Protein AF-A0AAJ0JM04-F1 (afdb_monomer_lite)

pLDDT: mean 85.24, std 17.39, range [38.44, 97.56]

Organism: Staphylococcus carnosus (NCBI:txid1281)

Foldseek 3Di:
DDDDPDPPPPVPDPPPVPPPPADDDDPLRVVLLVVLQVLCVVVLQKGWPPVPWHAHQVQLEIETEMEGPDLDDDDVCVVVCSNCVSVQQPPSHAKYWYWYAHPNDIDIWIWGQDPVSGTDTDD

Radius of gyration: 19.11 Å; chains: 1; bounding box: 37×66×42 Å

Structure (mmCIF, N/CA/C/O backbone):
data_AF-A0AAJ0JM04-F1
#
_entry.id   AF-A0AAJ0JM04-F1
#
loop_
_atom_site.group_PDB
_atom_site.id
_atom_site.type_symbol
_atom_site.label_atom_id
_atom_site.label_alt_id
_atom_site.label_comp_id
_atom_site.label_asym_id
_atom_site.label_entity_id
_atom_site.label_seq_id
_atom_site.pdbx_PDB_ins_code
_atom_site.Cartn_x
_atom_site.Cartn_y
_atom_site.Cartn_z
_atom_site.occupancy
_atom_site.B_iso_or_equiv
_atom_site.auth_seq_id
_atom_site.auth_comp_id
_atom_site.auth_asym_id
_atom_site.auth_atom_id
_atom_site.pdbx_PDB_model_num
ATOM 1 N N . MET A 1 1 ? 20.786 -53.863 24.073 1.00 49.41 1 MET A N 1
ATOM 2 C CA . MET A 1 1 ? 21.572 -52.610 23.984 1.00 49.41 1 MET A CA 1
ATOM 3 C C . MET A 1 1 ? 22.077 -52.425 22.560 1.00 49.41 1 MET A C 1
ATOM 5 O O . MET A 1 1 ? 22.821 -53.284 22.114 1.00 49.41 1 MET A O 1
ATOM 9 N N . LYS A 1 2 ? 21.629 -51.367 21.869 1.00 38.44 2 LYS A N 1
ATOM 10 C CA . LYS A 1 2 ? 22.154 -50.760 20.616 1.00 38.44 2 LYS A CA 1
ATOM 11 C C . LYS A 1 2 ? 21.132 -49.667 20.224 1.00 38.44 2 LYS A C 1
ATOM 13 O O . LYS A 1 2 ? 20.113 -49.973 19.630 1.00 38.44 2 LYS A O 1
ATOM 18 N N . LYS A 1 3 ? 21.127 -48.507 20.893 1.00 47.84 3 LYS A N 1
ATOM 19 C CA . LYS A 1 3 ? 21.759 -47.244 20.448 1.00 47.84 3 LYS A CA 1
ATOM 20 C C . LYS A 1 3 ? 21.571 -46.951 18.951 1.00 47.84 3 LYS A C 1
ATOM 22 O O . LYS A 1 3 ? 22.532 -47.069 18.210 1.00 47.84 3 LYS A O 1
ATOM 27 N N . ILE A 1 4 ? 20.374 -46.518 18.547 1.00 55.56 4 ILE A N 1
ATOM 28 C CA . ILE A 1 4 ? 20.182 -45.570 17.430 1.00 55.56 4 ILE A CA 1
ATOM 29 C C . ILE A 1 4 ? 19.033 -44.623 17.812 1.00 55.56 4 ILE A C 1
ATOM 31 O O . ILE A 1 4 ? 17.955 -44.609 17.235 1.00 55.56 4 ILE A O 1
ATOM 35 N N . SER A 1 5 ? 19.265 -43.866 18.878 1.00 50.41 5 SER A N 1
ATOM 36 C CA . SER A 1 5 ? 18.522 -42.657 19.213 1.00 50.41 5 SER A CA 1
ATOM 37 C C . SER A 1 5 ? 19.525 -41.535 19.032 1.00 50.41 5 SER A C 1
ATOM 39 O O . SER A 1 5 ? 20.297 -41.344 19.963 1.00 50.41 5 SER A O 1
ATOM 41 N N . LEU A 1 6 ? 19.604 -40.898 17.851 1.00 48.62 6 LEU A N 1
ATOM 42 C CA . LEU A 1 6 ? 20.229 -39.566 17.705 1.00 48.62 6 LEU A CA 1
ATOM 43 C C . LEU A 1 6 ? 20.202 -38.917 16.297 1.00 48.62 6 LEU A C 1
ATOM 45 O O . LEU A 1 6 ? 21.019 -38.040 16.052 1.00 48.62 6 LEU A O 1
ATOM 49 N N . LEU A 1 7 ? 19.343 -39.304 15.344 1.00 47.91 7 LEU A N 1
ATOM 50 C CA . LEU A 1 7 ? 19.500 -38.814 13.953 1.00 47.91 7 LEU A CA 1
ATOM 51 C C . LEU A 1 7 ? 18.278 -38.157 13.304 1.00 47.91 7 LEU A C 1
ATOM 53 O O . LEU A 1 7 ? 18.205 -38.057 12.086 1.00 47.91 7 LEU A O 1
ATOM 57 N N . SER A 1 8 ? 17.344 -37.623 14.089 1.00 45.38 8 SER A N 1
ATOM 58 C CA . SER A 1 8 ? 16.318 -36.738 13.514 1.00 45.38 8 SER A CA 1
ATOM 59 C C . SER A 1 8 ? 15.928 -35.585 14.437 1.00 45.38 8 SER A C 1
ATOM 61 O O . SER A 1 8 ? 14.781 -35.168 14.500 1.00 45.38 8 SER A O 1
ATOM 63 N N . LEU A 1 9 ? 16.913 -35.059 15.173 1.00 47.66 9 LEU A N 1
ATOM 64 C CA . LEU A 1 9 ? 16.792 -33.803 15.925 1.00 47.66 9 LEU A CA 1
ATOM 65 C C . LEU A 1 9 ? 17.324 -32.592 15.124 1.00 47.66 9 LEU A C 1
ATOM 67 O O . LEU A 1 9 ? 17.372 -31.484 15.640 1.00 47.66 9 LEU A O 1
ATOM 71 N N . CYS A 1 10 ? 17.729 -32.791 13.861 1.00 49.09 10 CYS A N 1
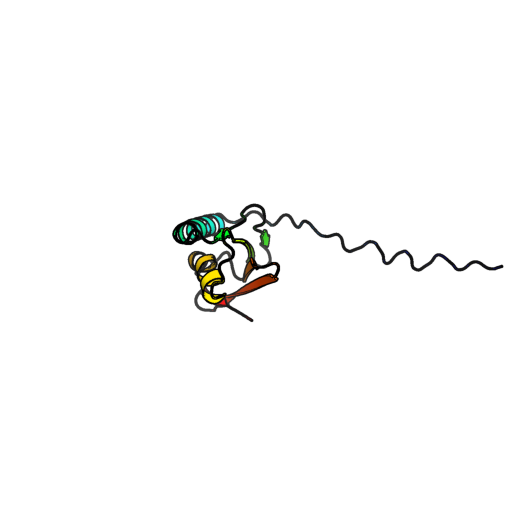ATOM 72 C CA . CYS A 1 10 ? 18.354 -31.761 13.018 1.00 49.09 10 CYS A CA 1
ATOM 73 C C . CYS A 1 10 ? 17.386 -31.030 12.071 1.00 49.09 10 CYS A C 1
ATOM 75 O O . CYS A 1 10 ? 17.812 -30.136 11.351 1.00 49.09 10 CYS A O 1
ATOM 77 N N . LEU A 1 11 ? 16.089 -31.356 12.081 1.00 44.62 11 LEU A N 1
ATOM 78 C CA . LEU A 1 11 ? 15.065 -30.638 11.300 1.00 44.62 11 LEU A CA 1
ATOM 79 C C . LEU A 1 11 ? 14.382 -29.513 12.094 1.00 44.62 11 LEU A C 1
ATOM 81 O O . LEU A 1 11 ? 13.336 -29.004 11.708 1.00 44.62 11 LEU A O 1
ATOM 85 N N . LEU A 1 12 ? 14.989 -29.127 13.215 1.00 48.38 12 LEU A N 1
ATOM 86 C CA . LEU A 1 12 ? 14.460 -28.174 14.182 1.00 48.38 12 LEU A CA 1
ATOM 87 C C . LEU A 1 12 ? 15.386 -26.959 14.296 1.00 48.38 12 LEU A C 1
ATOM 89 O O . LEU A 1 12 ? 15.732 -26.574 15.401 1.00 48.38 12 LEU A O 1
ATOM 93 N N . MET A 1 13 ? 15.850 -26.375 13.178 1.00 41.56 13 MET A N 1
ATOM 94 C CA . MET A 1 13 ? 16.567 -25.088 13.250 1.00 41.56 13 MET A CA 1
ATOM 95 C C . MET A 1 13 ? 16.753 -24.318 11.929 1.00 41.56 13 MET A C 1
ATOM 97 O O . MET A 1 13 ? 17.777 -23.675 11.744 1.00 41.56 13 MET A O 1
ATOM 101 N N . ILE A 1 14 ? 15.788 -24.322 10.999 1.00 48.56 14 ILE A N 1
ATOM 102 C CA . ILE A 1 14 ? 15.834 -23.382 9.856 1.00 48.56 14 ILE A CA 1
ATOM 103 C C . ILE A 1 14 ? 14.436 -22.856 9.512 1.00 48.56 14 ILE A C 1
ATOM 105 O O . ILE A 1 14 ? 13.916 -23.056 8.423 1.00 48.56 14 ILE A O 1
ATOM 109 N N . ILE A 1 15 ? 13.816 -22.140 10.446 1.00 45.78 15 ILE A N 1
ATOM 110 C CA . ILE A 1 15 ? 12.978 -21.003 10.056 1.00 45.78 15 ILE A CA 1
ATOM 111 C C . ILE A 1 15 ? 13.588 -19.818 10.781 1.00 45.78 15 ILE A C 1
ATOM 113 O O . ILE A 1 15 ? 13.127 -19.377 11.831 1.00 45.78 15 ILE A O 1
ATOM 117 N N . VAL A 1 16 ? 14.725 -19.369 10.244 1.00 44.62 16 VAL A N 1
ATOM 118 C CA . VAL A 1 16 ? 15.233 -18.032 10.516 1.00 44.62 16 VAL A CA 1
ATOM 119 C C . VAL A 1 16 ? 14.128 -17.113 10.029 1.00 44.62 16 VAL A C 1
ATOM 121 O O . VAL A 1 16 ? 13.945 -16.902 8.833 1.00 44.62 16 VAL A O 1
ATOM 124 N N . MET A 1 17 ? 13.325 -16.666 10.986 1.00 44.94 17 MET A N 1
ATOM 125 C CA . MET A 1 17 ? 12.429 -15.537 10.886 1.00 44.94 17 MET A CA 1
ATOM 126 C C . MET A 1 17 ? 13.314 -14.362 10.478 1.00 44.94 17 MET A C 1
ATOM 128 O O . MET A 1 17 ? 13.916 -13.686 11.310 1.00 44.94 17 MET A O 1
ATOM 132 N N . GLY A 1 18 ? 13.515 -14.229 9.168 1.00 40.16 18 GLY A N 1
ATOM 133 C CA . GLY A 1 18 ? 14.249 -13.136 8.582 1.00 40.16 18 GLY A CA 1
ATOM 134 C C . GLY A 1 18 ? 13.502 -11.880 8.971 1.00 40.16 18 GLY A C 1
ATOM 135 O O . GLY A 1 18 ? 12.455 -11.578 8.408 1.00 40.16 18 GLY A O 1
ATOM 136 N N . CYS A 1 19 ? 14.034 -11.146 9.943 1.00 47.81 19 CYS A N 1
ATOM 137 C CA . CYS A 1 19 ? 13.846 -9.709 10.004 1.00 47.81 19 CYS A CA 1
ATOM 138 C C . CYS A 1 19 ? 14.487 -9.151 8.729 1.00 47.81 19 CYS A C 1
ATOM 140 O O . CYS A 1 19 ? 15.617 -8.664 8.755 1.00 47.81 19 CYS A O 1
ATOM 142 N N . THR A 1 20 ? 13.817 -9.311 7.587 1.00 55.53 20 THR A N 1
ATOM 143 C CA . THR A 1 20 ? 14.220 -8.693 6.334 1.00 55.53 20 THR A CA 1
ATOM 144 C C . THR A 1 20 ? 14.055 -7.200 6.537 1.00 55.53 20 THR A C 1
ATOM 146 O O . THR A 1 20 ? 12.966 -6.631 6.501 1.00 55.53 20 THR A O 1
ATOM 149 N N . LYS A 1 21 ? 15.176 -6.557 6.851 1.00 68.19 21 LYS A N 1
ATOM 150 C CA . LYS A 1 21 ? 15.310 -5.114 6.779 1.00 68.19 21 LYS A CA 1
ATOM 151 C C . LYS A 1 21 ? 15.150 -4.780 5.297 1.00 68.19 21 LYS A C 1
ATOM 153 O O . LYS A 1 21 ? 16.037 -5.110 4.518 1.00 68.19 21 LYS A O 1
ATOM 158 N N . GLY A 1 22 ? 13.987 -4.251 4.921 1.00 81.50 22 GLY A N 1
ATOM 159 C CA . GLY A 1 22 ? 13.687 -3.909 3.532 1.00 81.50 22 GLY A CA 1
ATOM 160 C C . GLY A 1 22 ? 14.737 -2.989 2.914 1.00 81.50 22 GLY A C 1
ATOM 161 O O . GLY A 1 22 ? 15.507 -2.325 3.619 1.00 81.50 22 GLY A O 1
ATOM 162 N N . ASP A 1 23 ? 14.741 -2.931 1.588 1.00 92.00 23 ASP A N 1
ATOM 163 C CA . ASP A 1 23 ? 15.577 -2.019 0.828 1.00 92.00 23 ASP A CA 1
ATOM 164 C C . ASP A 1 23 ? 15.273 -0.558 1.170 1.00 92.00 23 ASP A C 1
ATOM 166 O O . ASP A 1 23 ? 14.204 -0.176 1.661 1.00 92.00 23 ASP A O 1
ATOM 170 N N . ARG A 1 24 ? 16.234 0.314 0.855 1.00 92.69 24 ARG A N 1
ATOM 171 C CA . ARG A 1 24 ? 16.034 1.757 0.968 1.00 92.69 24 ARG A CA 1
ATOM 172 C C . ARG A 1 24 ? 14.896 2.191 0.041 1.00 92.69 24 ARG A C 1
ATOM 174 O O . ARG A 1 24 ? 15.011 2.083 -1.176 1.00 92.69 24 ARG A O 1
ATOM 181 N N . LEU A 1 25 ? 13.861 2.793 0.626 1.00 93.44 25 LEU A N 1
ATOM 182 C CA . LEU A 1 25 ? 12.754 3.397 -0.116 1.00 93.44 25 LEU A CA 1
ATOM 183 C C . LEU A 1 25 ? 13.254 4.455 -1.127 1.00 93.44 25 LEU A C 1
ATOM 185 O O . LEU A 1 25 ? 13.968 5.387 -0.715 1.00 93.44 25 LEU A O 1
ATOM 189 N N . PRO A 1 26 ? 12.852 4.366 -2.410 1.00 95.50 26 PRO A N 1
ATOM 190 C CA . PRO A 1 26 ? 13.054 5.423 -3.396 1.00 95.50 26 PRO A CA 1
ATOM 191 C C . PRO A 1 26 ? 12.390 6.737 -2.963 1.00 95.50 26 PRO A C 1
ATOM 193 O O . PRO A 1 26 ? 11.423 6.748 -2.199 1.00 95.50 26 PRO A O 1
ATOM 196 N N . GLY A 1 27 ? 12.906 7.872 -3.447 1.00 96.50 27 GLY A N 1
ATOM 197 C CA . GLY A 1 27 ? 12.375 9.196 -3.090 1.00 96.50 27 GLY A CA 1
ATOM 198 C C . GLY A 1 27 ? 10.911 9.392 -3.503 1.00 96.50 27 GLY A C 1
ATOM 199 O O . GLY A 1 27 ? 10.131 9.960 -2.741 1.00 96.50 27 GLY A O 1
ATOM 200 N N . SER A 1 28 ? 10.536 8.853 -4.664 1.00 96.00 28 SER A N 1
ATOM 201 C CA . SER A 1 28 ? 9.161 8.788 -5.175 1.00 96.00 28 SER A CA 1
ATOM 202 C C . SER A 1 28 ? 8.228 8.068 -4.194 1.00 96.00 28 SER A C 1
ATOM 204 O O . SER A 1 28 ? 7.221 8.629 -3.771 1.00 96.00 28 SER A O 1
ATOM 206 N N . VAL A 1 29 ? 8.615 6.872 -3.741 1.00 96.69 29 VAL A N 1
ATOM 207 C CA . VAL A 1 29 ? 7.837 6.048 -2.805 1.00 96.69 29 VAL A CA 1
ATOM 208 C C . VAL A 1 29 ? 7.682 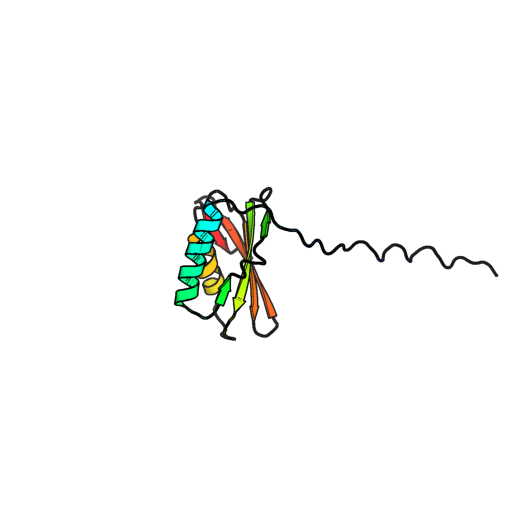6.746 -1.456 1.00 96.69 29 VAL A C 1
ATOM 210 O O . VAL A 1 29 ? 6.590 6.766 -0.899 1.00 96.69 29 VAL A O 1
ATOM 213 N N . LYS A 1 30 ? 8.738 7.393 -0.944 1.00 96.50 30 LYS A N 1
ATOM 214 C CA . LYS A 1 30 ? 8.649 8.192 0.293 1.00 96.50 30 LYS A CA 1
ATOM 215 C C . LYS A 1 30 ? 7.651 9.343 0.171 1.00 96.50 30 LYS A C 1
ATOM 217 O O . LYS A 1 30 ? 6.885 9.587 1.100 1.00 96.50 30 LYS A O 1
ATOM 222 N N . ASN A 1 31 ? 7.663 10.050 -0.958 1.00 96.75 31 ASN A N 1
ATOM 223 C CA . ASN A 1 31 ? 6.733 11.147 -1.211 1.00 96.75 31 ASN A CA 1
ATOM 224 C C . ASN A 1 31 ? 5.280 10.651 -1.256 1.00 96.75 31 ASN A C 1
ATOM 226 O O . ASN A 1 31 ? 4.385 11.296 -0.711 1.00 96.75 31 ASN A O 1
ATOM 230 N N . ASP A 1 32 ? 5.043 9.492 -1.865 1.00 96.56 32 ASP A N 1
ATOM 231 C CA . ASP A 1 32 ? 3.699 8.927 -1.959 1.00 96.56 32 ASP A CA 1
ATOM 232 C C . ASP A 1 32 ? 3.210 8.335 -0.637 1.00 96.56 32 ASP A C 1
ATOM 234 O O . ASP A 1 32 ? 2.040 8.521 -0.306 1.00 96.56 32 ASP A O 1
ATOM 238 N N . LEU A 1 33 ? 4.095 7.743 0.174 1.00 96.69 33 LEU A N 1
ATOM 239 C CA . LEU A 1 33 ? 3.785 7.379 1.561 1.00 96.69 33 LEU A CA 1
ATOM 240 C C . LEU A 1 33 ? 3.364 8.610 2.375 1.00 96.69 33 LEU A C 1
ATOM 242 O O . LEU A 1 33 ? 2.330 8.580 3.030 1.00 96.69 33 LEU A O 1
ATOM 246 N N . HIS A 1 34 ? 4.077 9.732 2.244 1.00 95.75 34 HIS A N 1
ATOM 247 C CA . HIS A 1 34 ? 3.698 10.977 2.919 1.00 95.75 34 HIS A CA 1
ATOM 248 C C . HIS A 1 34 ? 2.346 11.540 2.431 1.00 95.75 34 HIS A C 1
ATOM 250 O O . HIS A 1 34 ? 1.559 12.093 3.203 1.00 95.75 34 HIS A O 1
ATOM 256 N N . LYS A 1 35 ? 2.027 11.410 1.137 1.00 95.56 35 LYS A N 1
ATOM 257 C CA . LYS A 1 35 ? 0.686 11.745 0.620 1.00 95.56 35 LYS A CA 1
ATOM 258 C C . LYS A 1 35 ? -0.384 10.799 1.170 1.00 95.56 35 LYS A C 1
ATOM 260 O O . LYS A 1 35 ? -1.495 11.261 1.433 1.00 95.56 35 LYS A O 1
ATOM 265 N N . ALA A 1 36 ? -0.066 9.514 1.326 1.00 94.75 36 ALA A N 1
ATOM 266 C CA . ALA A 1 36 ? -0.960 8.536 1.931 1.00 94.75 36 ALA A CA 1
ATOM 267 C C . ALA A 1 36 ? -1.236 8.891 3.392 1.00 94.75 36 ALA A C 1
ATOM 269 O O . ALA A 1 36 ? -2.407 9.015 3.738 1.00 94.75 36 ALA A O 1
ATOM 270 N N . ASP A 1 37 ? -0.210 9.200 4.190 1.00 93.94 37 ASP A N 1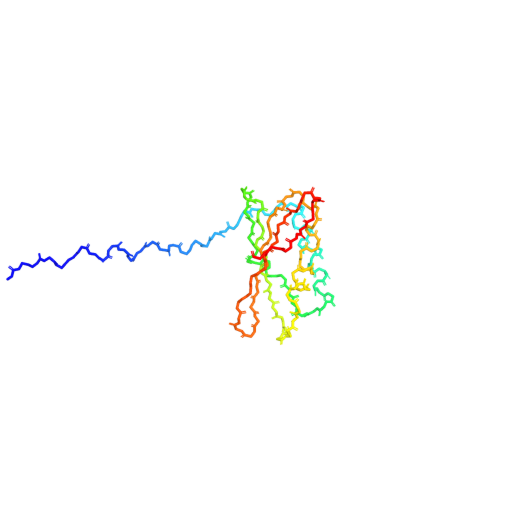
ATOM 271 C CA . ASP A 1 37 ? -0.375 9.659 5.576 1.00 93.94 37 ASP A CA 1
ATOM 272 C C . ASP A 1 37 ? -1.365 10.815 5.675 1.00 93.94 37 ASP A C 1
ATOM 274 O O . ASP A 1 37 ? -2.355 10.706 6.386 1.00 93.94 37 ASP A O 1
ATOM 278 N N . ARG A 1 38 ? -1.185 11.881 4.883 1.00 92.88 38 ARG A N 1
ATOM 279 C CA . ARG A 1 38 ? -2.099 13.040 4.903 1.00 92.88 38 ARG A CA 1
ATOM 280 C C . ARG A 1 38 ? -3.551 12.666 4.597 1.00 92.88 38 ARG A C 1
ATOM 282 O O . ARG A 1 38 ? -4.478 13.265 5.140 1.00 92.88 38 ARG A O 1
ATOM 289 N N . LYS A 1 39 ? -3.770 11.680 3.722 1.00 91.38 39 LYS A N 1
ATOM 290 C CA . LYS A 1 39 ? -5.114 11.177 3.403 1.00 91.38 39 LYS A CA 1
ATOM 291 C C . LYS A 1 39 ? -5.698 10.350 4.552 1.00 91.38 39 LYS A C 1
ATOM 293 O O . LYS A 1 39 ? -6.901 10.421 4.787 1.00 91.38 39 LYS A O 1
ATOM 298 N N . LEU A 1 40 ? -4.865 9.589 5.260 1.00 91.62 40 LEU A N 1
ATOM 299 C CA . LEU A 1 40 ? -5.268 8.786 6.416 1.00 91.62 40 LEU A CA 1
ATOM 300 C C . LEU A 1 40 ? -5.496 9.637 7.674 1.00 91.62 40 LEU A C 1
ATOM 302 O O . LEU A 1 40 ? -6.465 9.428 8.403 1.00 91.62 40 LEU A O 1
ATOM 306 N N . GLU A 1 41 ? -4.679 10.664 7.888 1.00 88.69 41 GLU A N 1
ATOM 307 C CA . GLU A 1 41 ? -4.847 11.642 8.966 1.00 88.69 41 GLU A CA 1
ATOM 308 C C . GLU A 1 41 ? -6.201 12.354 8.895 1.00 88.69 41 GLU A C 1
ATOM 310 O O . GLU A 1 41 ? -6.791 12.653 9.932 1.00 88.69 41 GLU A O 1
ATOM 315 N N . ALA A 1 42 ? -6.733 12.575 7.688 1.00 87.38 42 ALA A N 1
ATOM 316 C CA . ALA A 1 42 ? -8.050 13.178 7.500 1.00 87.38 42 ALA A CA 1
ATOM 317 C C . ALA A 1 42 ? -9.191 12.321 8.078 1.00 87.38 42 ALA A C 1
ATOM 319 O O . ALA A 1 42 ? -10.204 12.874 8.505 1.00 87.38 42 ALA A O 1
ATOM 320 N N . VAL A 1 43 ? -9.034 10.991 8.112 1.00 86.25 43 VAL A N 1
ATOM 321 C CA . VAL A 1 43 ? -10.048 10.076 8.663 1.00 86.25 43 VAL A CA 1
ATOM 322 C C . VAL A 1 43 ? -9.778 9.677 10.110 1.00 86.25 43 VAL A C 1
ATOM 324 O O . VAL A 1 43 ? -10.711 9.263 10.781 1.00 86.25 43 VAL A O 1
ATOM 327 N N . LYS A 1 44 ? -8.540 9.809 10.608 1.00 87.75 44 LYS A N 1
ATOM 328 C CA . LYS A 1 44 ? -8.117 9.526 11.999 1.00 87.75 44 LYS A CA 1
ATOM 329 C C . LYS A 1 44 ? -8.336 8.091 12.516 1.00 87.75 44 LYS A C 1
ATOM 331 O O . LYS A 1 44 ? -7.955 7.814 13.646 1.00 87.75 44 LYS A O 1
ATOM 336 N N . ILE A 1 45 ? -8.858 7.175 11.700 1.00 88.88 45 ILE A N 1
ATOM 337 C CA . ILE A 1 45 ? -9.161 5.789 12.106 1.00 88.88 45 ILE A CA 1
ATOM 338 C C . ILE A 1 45 ? -7.915 4.895 12.085 1.00 88.88 45 ILE A C 1
ATOM 340 O O . ILE A 1 45 ? -7.769 4.023 12.934 1.00 88.88 45 ILE A O 1
ATOM 344 N N . PHE A 1 46 ? -7.010 5.080 11.124 1.00 89.62 46 PHE A N 1
ATOM 345 C CA . PHE A 1 46 ? -5.807 4.259 10.981 1.00 89.62 46 PHE A CA 1
ATOM 346 C C . PHE A 1 46 ? -4.649 5.067 10.395 1.00 89.62 46 PHE A C 1
ATOM 348 O O . PHE A 1 46 ? -4.858 6.110 9.779 1.00 89.62 46 PHE A O 1
ATOM 355 N N . GLU A 1 47 ? -3.425 4.592 10.602 1.00 94.25 47 GLU A N 1
ATOM 356 C CA . GLU A 1 47 ? -2.186 5.209 10.114 1.00 94.25 47 GLU A CA 1
ATOM 357 C C . GLU A 1 47 ? -1.222 4.157 9.555 1.00 94.25 47 GLU A C 1
ATOM 359 O O . GLU A 1 47 ? -1.391 2.964 9.806 1.00 94.25 47 GLU A O 1
ATOM 364 N N . ILE A 1 48 ? -0.212 4.583 8.794 1.00 95.50 48 ILE A N 1
ATOM 365 C CA . ILE A 1 48 ? 0.844 3.690 8.302 1.00 95.50 48 ILE A CA 1
ATOM 366 C C . ILE A 1 48 ? 1.884 3.477 9.412 1.00 95.50 48 ILE A C 1
ATOM 368 O O . ILE A 1 48 ? 2.425 4.434 9.964 1.00 95.50 48 ILE A O 1
ATOM 372 N N . ASP A 1 49 ? 2.227 2.222 9.708 1.00 94.75 49 ASP A N 1
ATOM 373 C CA . ASP A 1 49 ? 3.348 1.890 10.595 1.00 94.75 49 ASP A CA 1
ATOM 374 C C . ASP A 1 49 ? 4.667 1.964 9.810 1.00 94.75 49 ASP A C 1
ATOM 376 O O . ASP A 1 49 ? 5.209 0.960 9.337 1.00 94.75 49 ASP A O 1
ATOM 380 N N . HIS A 1 50 ? 5.196 3.184 9.671 1.00 92.50 50 HIS A N 1
ATOM 381 C CA . HIS A 1 50 ? 6.434 3.477 8.931 1.00 92.50 50 HIS A CA 1
ATOM 382 C C . HIS A 1 50 ? 7.648 2.672 9.400 1.00 92.50 50 HIS A C 1
ATOM 384 O O . HIS A 1 50 ? 8.573 2.453 8.619 1.00 92.50 50 HIS A O 1
ATOM 390 N N . LYS A 1 51 ? 7.663 2.203 10.655 1.00 91.06 51 LYS A N 1
ATOM 391 C CA . LYS A 1 51 ? 8.766 1.385 11.187 1.00 91.06 51 LYS A CA 1
ATOM 392 C C . LYS A 1 51 ? 8.769 -0.028 10.608 1.00 91.06 51 LYS A C 1
ATOM 394 O O . LYS A 1 51 ? 9.806 -0.689 10.650 1.00 91.06 51 LYS A O 1
ATOM 399 N N . LYS A 1 52 ? 7.624 -0.488 10.098 1.00 93.81 52 LYS A N 1
ATOM 400 C CA . LYS A 1 52 ? 7.432 -1.823 9.521 1.00 93.81 52 LYS A CA 1
ATOM 401 C C . LYS A 1 52 ? 7.185 -1.803 8.012 1.00 93.81 52 LYS A C 1
ATOM 403 O O . LYS A 1 52 ? 6.941 -2.861 7.436 1.00 93.81 52 LYS A O 1
ATOM 408 N N . VAL A 1 53 ? 7.238 -0.637 7.366 1.00 95.25 53 VAL A N 1
ATOM 409 C CA . VAL A 1 53 ? 7.189 -0.554 5.903 1.00 95.25 53 VAL A CA 1
ATOM 410 C C . VAL A 1 53 ? 8.428 -1.237 5.326 1.00 95.25 53 VAL A C 1
ATOM 412 O O . VAL A 1 53 ? 9.557 -0.936 5.716 1.00 95.25 53 VAL A O 1
ATOM 415 N N . ILE A 1 54 ? 8.209 -2.152 4.386 1.00 96.06 54 ILE A N 1
ATOM 416 C CA . ILE A 1 54 ? 9.265 -2.903 3.703 1.00 96.06 54 ILE A CA 1
ATOM 417 C C . ILE A 1 54 ? 9.129 -2.634 2.213 1.00 96.06 54 ILE A C 1
ATOM 419 O O . ILE A 1 54 ? 8.042 -2.755 1.653 1.00 96.06 54 ILE A O 1
ATOM 423 N N . TYR A 1 55 ? 10.240 -2.282 1.580 1.00 96.50 55 TYR A N 1
ATOM 424 C CA . TYR A 1 55 ? 10.347 -2.205 0.132 1.00 96.50 55 TYR A CA 1
ATOM 425 C C . TYR A 1 55 ? 11.310 -3.282 -0.349 1.00 96.50 55 TYR A C 1
ATOM 427 O O . TYR A 1 55 ? 12.384 -3.439 0.222 1.00 96.50 55 TYR A O 1
ATOM 435 N N . GLU A 1 56 ? 10.906 -4.027 -1.366 1.00 96.12 56 GLU A N 1
ATOM 436 C CA . GLU A 1 56 ? 11.695 -5.063 -2.028 1.00 96.12 56 GLU A CA 1
ATOM 437 C C . GLU A 1 56 ? 11.979 -4.548 -3.440 1.00 96.12 56 GLU A C 1
ATOM 439 O O . GLU A 1 56 ? 11.080 -4.476 -4.282 1.00 96.12 56 GLU A O 1
ATOM 444 N N . LYS A 1 57 ? 13.213 -4.098 -3.685 1.00 93.94 57 LYS A N 1
ATOM 445 C CA . LYS A 1 57 ? 13.577 -3.400 -4.925 1.00 93.94 57 LYS A CA 1
ATOM 446 C C . LYS A 1 57 ? 13.545 -4.323 -6.140 1.00 93.94 57 LYS A C 1
ATOM 448 O O . LYS A 1 57 ? 13.172 -3.860 -7.214 1.00 93.94 57 LYS A O 1
ATOM 453 N N . GLU A 1 58 ? 13.947 -5.582 -5.972 1.00 93.06 58 GLU A N 1
ATOM 454 C CA . GLU A 1 58 ? 13.976 -6.580 -7.051 1.00 93.06 58 GLU A CA 1
ATOM 455 C C . GLU A 1 58 ? 12.576 -6.806 -7.632 1.00 93.06 58 GLU A C 1
ATOM 457 O O . GLU A 1 58 ? 12.393 -6.721 -8.844 1.00 93.06 58 GLU A O 1
ATOM 462 N N . ASP A 1 59 ? 11.582 -6.960 -6.755 1.00 93.62 59 ASP A N 1
ATOM 463 C CA . ASP A 1 59 ? 10.182 -7.185 -7.129 1.00 93.62 59 ASP A CA 1
ATOM 464 C C . ASP A 1 59 ? 9.370 -5.888 -7.265 1.00 93.62 59 ASP A C 1
ATOM 466 O O . ASP A 1 59 ? 8.174 -5.921 -7.559 1.00 93.62 59 ASP A O 1
ATOM 470 N N . ARG A 1 60 ? 9.992 -4.729 -7.002 1.00 96.31 60 ARG A N 1
ATOM 471 C CA . ARG A 1 60 ? 9.328 -3.413 -6.941 1.00 96.31 60 ARG A CA 1
ATOM 472 C C . ARG A 1 60 ? 8.069 -3.467 -6.068 1.00 96.31 60 ARG A C 1
ATOM 474 O O . ARG A 1 60 ? 7.022 -2.901 -6.398 1.00 96.31 60 ARG A O 1
ATOM 481 N N . LYS A 1 61 ? 8.186 -4.174 -4.943 1.00 97.44 61 LYS A N 1
ATOM 482 C CA . LYS A 1 61 ? 7.088 -4.525 -4.044 1.00 97.44 61 LYS A CA 1
ATOM 483 C C . LYS A 1 61 ? 7.159 -3.717 -2.757 1.00 97.44 61 LYS A C 1
ATOM 485 O O . LYS A 1 61 ? 8.208 -3.605 -2.127 1.00 97.44 61 LYS A O 1
ATOM 490 N N . LEU A 1 62 ? 6.023 -3.163 -2.346 1.00 97.56 62 LEU A N 1
ATOM 491 C CA . LEU A 1 62 ? 5.878 -2.380 -1.125 1.00 97.56 62 LEU A CA 1
ATOM 492 C C . LEU A 1 62 ? 4.918 -3.077 -0.161 1.00 97.56 62 LEU A C 1
ATOM 494 O O . LEU A 1 62 ? 3.727 -3.217 -0.430 1.00 97.56 62 LEU A O 1
ATOM 498 N N . ILE A 1 63 ? 5.418 -3.482 0.998 1.00 97.31 63 ILE A N 1
ATOM 499 C CA . ILE A 1 63 ? 4.593 -3.964 2.103 1.00 97.31 63 ILE A CA 1
ATOM 500 C C . ILE A 1 63 ? 4.331 -2.778 3.023 1.00 97.31 63 ILE A C 1
ATOM 502 O O . ILE A 1 63 ? 5.261 -2.162 3.545 1.00 97.31 63 ILE A O 1
ATOM 506 N N . MET A 1 64 ? 3.054 -2.470 3.222 1.00 96.25 64 MET A N 1
ATOM 507 C CA . MET A 1 64 ? 2.594 -1.294 3.949 1.00 96.25 64 MET A CA 1
ATOM 508 C C . MET A 1 64 ? 1.670 -1.713 5.097 1.00 96.25 64 MET A C 1
ATOM 510 O O . MET A 1 64 ? 0.464 -1.894 4.899 1.00 96.25 64 MET A O 1
ATOM 514 N N . PRO A 1 65 ? 2.225 -1.911 6.302 1.00 96.06 65 PRO A N 1
ATOM 515 C CA . PRO A 1 65 ? 1.430 -2.212 7.479 1.00 96.06 65 PRO A CA 1
ATOM 516 C C . PRO A 1 65 ? 0.674 -0.970 7.957 1.00 96.06 65 PRO A C 1
ATOM 518 O O . PRO A 1 65 ? 1.246 0.116 8.029 1.00 96.06 65 PRO A O 1
ATOM 521 N N . LEU A 1 66 ? -0.598 -1.138 8.302 1.00 95.25 66 LEU A N 1
ATOM 522 C CA . LEU A 1 66 ? -1.438 -0.113 8.907 1.00 95.25 66 LEU A CA 1
ATOM 523 C C . LEU A 1 66 ? -1.741 -0.475 10.360 1.00 95.25 66 LEU A C 1
ATOM 525 O O . LEU A 1 66 ? -1.923 -1.647 10.700 1.00 95.25 66 LEU A O 1
ATOM 529 N N . HIS A 1 67 ? -1.849 0.549 11.194 1.00 93.25 67 HIS A N 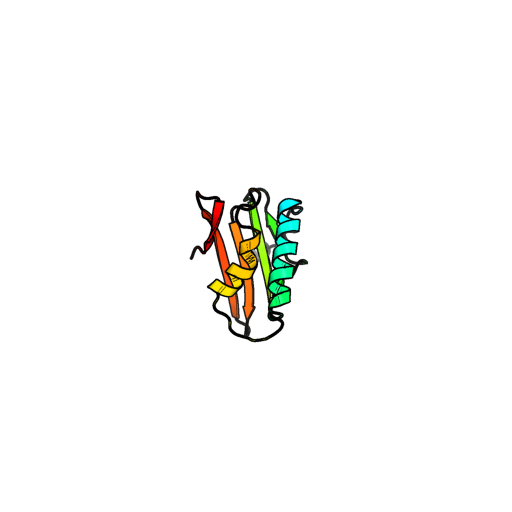1
ATOM 530 C CA . HIS A 1 67 ? -2.278 0.448 12.579 1.00 93.25 67 HIS A CA 1
ATOM 531 C C . HIS A 1 67 ? -3.622 1.161 12.753 1.00 93.25 67 HIS A C 1
ATOM 533 O O . HIS A 1 67 ? -3.736 2.351 12.457 1.00 93.25 67 HIS A O 1
ATOM 539 N N . PHE A 1 68 ? -4.644 0.429 13.199 1.00 91.06 68 PHE A N 1
ATOM 540 C CA . PHE A 1 68 ? -5.962 0.982 13.507 1.00 91.06 68 PHE A CA 1
ATOM 541 C C . PHE A 1 68 ? -5.938 1.601 14.906 1.00 91.06 68 PHE A C 1
ATOM 543 O O . PHE A 1 68 ? -5.555 0.949 15.873 1.00 91.06 68 PHE A O 1
ATOM 550 N N . LYS A 1 69 ? -6.332 2.872 14.992 1.00 88.12 69 LYS A N 1
ATOM 551 C CA . LYS A 1 69 ? -6.483 3.633 16.241 1.00 88.12 69 LYS A CA 1
ATOM 552 C C . LYS A 1 69 ? -7.824 3.361 16.909 1.00 88.12 69 LYS A C 1
ATOM 554 O O . LYS A 1 69 ? -7.942 3.480 18.122 1.00 88.12 69 LYS A O 1
ATOM 559 N N . GLU A 1 70 ? -8.822 3.010 16.106 1.00 85.31 70 GLU A N 1
ATOM 560 C CA . GLU A 1 70 ? -10.173 2.694 16.547 1.00 85.31 70 GLU A CA 1
ATOM 561 C C . GLU A 1 70 ? -10.594 1.341 15.967 1.00 85.31 70 GLU A C 1
ATOM 563 O O . GLU A 1 70 ? -10.317 1.050 14.800 1.00 85.31 70 GLU A O 1
ATOM 568 N N . ASP A 1 71 ? -11.316 0.537 16.751 1.00 83.44 71 ASP A N 1
ATOM 569 C CA . ASP A 1 71 ? -11.874 -0.754 16.321 1.00 83.44 71 ASP A CA 1
ATOM 570 C C . ASP A 1 71 ? -13.133 -0.574 15.449 1.00 83.44 71 ASP A C 1
ATOM 572 O O . ASP A 1 71 ? -14.202 -1.139 15.701 1.00 83.44 71 ASP A O 1
ATOM 576 N N . VAL A 1 72 ? -13.013 0.243 14.402 1.00 85.75 72 VAL A N 1
ATOM 577 C CA . VAL A 1 72 ? -14.081 0.527 13.441 1.00 85.75 72 VAL A CA 1
ATOM 578 C C . VAL A 1 72 ? -13.887 -0.323 12.196 1.00 85.75 72 VAL A C 1
ATOM 580 O O . VAL A 1 72 ? -12.852 -0.295 11.530 1.00 85.75 72 VAL A O 1
ATOM 583 N N . GLU A 1 73 ? -14.929 -1.071 11.849 1.00 85.75 73 GLU A N 1
ATOM 584 C CA . GLU A 1 73 ? -14.928 -1.915 10.665 1.00 85.75 73 GLU A CA 1
ATOM 585 C C . GLU A 1 73 ? -15.221 -1.090 9.413 1.00 85.75 73 GLU A C 1
ATOM 587 O O . GLU A 1 73 ? -16.317 -0.563 9.224 1.00 85.75 73 GLU A O 1
ATOM 592 N N . LEU A 1 74 ? -14.214 -0.975 8.548 1.00 87.31 74 LEU A N 1
ATOM 593 C CA . LEU A 1 74 ? -14.316 -0.292 7.266 1.00 87.31 74 LEU A CA 1
ATOM 594 C C . LEU A 1 74 ? -14.280 -1.303 6.118 1.00 87.31 74 LEU A C 1
ATOM 596 O O . LEU A 1 74 ? -13.572 -2.310 6.204 1.00 87.31 74 LEU A O 1
ATOM 600 N N . PRO A 1 75 ? -14.957 -1.022 4.988 1.00 90.31 75 PRO A N 1
ATOM 601 C CA . PRO A 1 75 ? -14.847 -1.862 3.807 1.00 90.31 75 PRO A CA 1
ATOM 602 C C . PRO A 1 75 ? -13.373 -2.016 3.390 1.00 90.31 75 PRO A C 1
ATOM 604 O O . PRO A 1 75 ? -12.707 -1.003 3.162 1.00 90.31 75 PRO A O 1
ATOM 607 N N . PRO A 1 76 ? -12.849 -3.240 3.185 1.00 90.00 76 PRO A N 1
ATOM 608 C CA . PRO A 1 76 ? -11.436 -3.434 2.842 1.00 90.00 76 PRO A CA 1
ATOM 609 C C . PRO A 1 76 ? -11.008 -2.686 1.572 1.00 90.00 76 PRO A C 1
ATOM 611 O O . PRO A 1 76 ? -9.888 -2.196 1.459 1.00 90.00 76 PRO A O 1
ATOM 614 N N . LYS A 1 77 ? -11.934 -2.530 0.614 1.00 90.38 77 LYS A N 1
ATOM 615 C CA . LYS A 1 77 ? -11.718 -1.723 -0.597 1.00 90.38 77 LYS A CA 1
ATOM 616 C C . LYS A 1 77 ? -11.425 -0.256 -0.265 1.00 90.38 77 LYS A C 1
ATOM 618 O O . LYS A 1 77 ? -10.598 0.350 -0.939 1.00 90.38 77 LYS A O 1
ATOM 623 N N . LEU A 1 78 ? -12.100 0.299 0.741 1.00 90.75 78 LEU A N 1
ATOM 624 C CA . LEU A 1 78 ? -11.910 1.673 1.188 1.00 90.75 78 LEU A CA 1
ATOM 625 C C . LEU A 1 78 ? -10.554 1.827 1.881 1.00 90.75 78 LEU A C 1
ATOM 627 O O . LEU A 1 78 ? -9.783 2.692 1.475 1.00 90.75 78 LEU A O 1
ATOM 631 N N . VAL A 1 79 ? -10.242 0.940 2.835 1.00 91.38 79 VAL A N 1
ATOM 632 C CA . VAL A 1 79 ? -8.954 0.915 3.558 1.00 91.38 79 VAL A CA 1
ATOM 633 C C . VAL A 1 79 ? -7.793 0.891 2.572 1.00 91.38 79 VAL A C 1
ATOM 635 O O . VAL A 1 79 ? -6.958 1.796 2.551 1.00 91.38 79 VAL A O 1
ATOM 638 N N . GLY A 1 80 ? -7.781 -0.106 1.687 1.00 91.31 80 GLY A N 1
ATOM 639 C CA . GLY A 1 80 ? -6.699 -0.232 0.729 1.00 91.31 80 GLY A CA 1
ATOM 640 C C . GLY A 1 80 ? -6.694 0.893 -0.308 1.00 91.31 80 GLY A C 1
ATOM 641 O O . GLY A 1 80 ? -5.622 1.370 -0.642 1.00 91.31 80 GLY A O 1
ATOM 642 N N . SER A 1 81 ? -7.844 1.419 -0.757 1.00 91.06 81 SER A N 1
ATOM 643 C CA . SER A 1 81 ? -7.864 2.577 -1.668 1.00 91.06 81 SER A CA 1
ATOM 644 C C . SER A 1 81 ? -7.268 3.833 -1.030 1.00 91.06 81 SER A C 1
ATOM 646 O O . SER A 1 81 ? -6.484 4.525 -1.683 1.00 91.06 81 SER A O 1
ATOM 648 N N . MET A 1 82 ? -7.599 4.145 0.226 1.00 91.50 82 MET A N 1
ATOM 649 C CA . MET A 1 82 ? -7.014 5.301 0.910 1.00 91.50 82 MET A CA 1
ATOM 650 C C . MET A 1 82 ? -5.493 5.175 1.006 1.00 91.50 82 MET A C 1
ATOM 652 O O . MET A 1 82 ? -4.795 6.137 0.693 1.00 91.50 82 MET A O 1
ATOM 656 N N . ALA A 1 83 ? -5.007 3.979 1.342 1.00 91.38 83 ALA A N 1
ATOM 657 C CA . ALA A 1 83 ? -3.587 3.714 1.501 1.00 91.38 83 ALA A CA 1
ATOM 658 C C . ALA A 1 83 ? -2.825 3.678 0.158 1.00 91.38 83 ALA A C 1
ATOM 660 O O . ALA A 1 83 ? -1.714 4.189 0.073 1.00 91.38 83 ALA A O 1
ATOM 661 N N . THR A 1 84 ? -3.405 3.118 -0.913 1.00 93.81 84 THR A N 1
ATOM 662 C CA . THR A 1 84 ? -2.678 2.866 -2.176 1.00 93.81 84 THR A CA 1
ATOM 663 C C . THR A 1 84 ? -2.904 3.894 -3.281 1.00 93.81 84 THR A C 1
ATOM 665 O O . THR A 1 84 ? -2.110 3.946 -4.218 1.00 93.81 84 THR A O 1
ATOM 668 N N . THR A 1 85 ? -3.937 4.746 -3.204 1.00 93.06 85 THR A N 1
ATOM 669 C CA . THR A 1 85 ? -4.206 5.752 -4.259 1.00 93.06 85 THR A CA 1
ATOM 670 C C . THR A 1 85 ? -2.980 6.621 -4.576 1.00 93.06 85 THR A C 1
ATOM 672 O O . THR A 1 85 ? -2.685 6.776 -5.759 1.00 93.06 85 THR A O 1
ATOM 675 N N . PRO A 1 86 ? -2.234 7.162 -3.589 1.00 93.62 86 PRO A N 1
ATOM 676 C CA . PRO A 1 86 ? -1.086 8.023 -3.884 1.00 93.62 86 PRO A CA 1
ATOM 677 C C . PRO A 1 86 ? 0.079 7.322 -4.585 1.00 93.62 86 PRO A C 1
ATOM 679 O O . PRO A 1 86 ? 0.901 8.007 -5.173 1.00 93.62 86 PRO A O 1
ATOM 682 N N . LEU A 1 87 ? 0.132 5.987 -4.538 1.00 94.12 87 LEU A N 1
ATOM 683 C CA . LEU A 1 87 ? 1.144 5.163 -5.207 1.00 94.12 87 LEU A CA 1
ATOM 684 C C . LEU A 1 87 ? 0.764 4.835 -6.663 1.00 94.12 87 LEU A C 1
ATOM 686 O O . LEU A 1 87 ? 1.560 4.257 -7.398 1.00 94.12 87 LEU A O 1
ATOM 690 N N . SER A 1 88 ? -0.459 5.164 -7.097 1.00 90.00 88 SER A N 1
ATOM 691 C CA . SER A 1 88 ? -0.883 4.928 -8.482 1.00 90.00 88 SER A CA 1
ATOM 692 C C . SER A 1 88 ? -0.102 5.827 -9.440 1.00 90.00 88 SER A C 1
ATOM 694 O O . SER A 1 88 ? -0.011 7.034 -9.225 1.00 90.00 88 SER A O 1
ATOM 696 N N . GLY A 1 89 ? 0.450 5.239 -10.500 1.00 90.31 89 GLY A N 1
ATOM 697 C CA . GLY A 1 89 ? 1.329 5.924 -11.449 1.00 90.31 89 GLY A CA 1
ATOM 698 C C . GLY A 1 89 ? 2.783 6.076 -10.987 1.00 90.31 89 GLY A C 1
ATOM 699 O O . GLY A 1 89 ? 3.598 6.576 -11.755 1.00 90.31 89 GLY A O 1
ATOM 700 N N . ASN A 1 90 ? 3.142 5.640 -9.773 1.00 94.94 90 ASN A N 1
ATOM 701 C CA . ASN A 1 90 ? 4.534 5.652 -9.332 1.00 94.94 90 ASN A CA 1
ATOM 702 C C . ASN A 1 90 ? 5.275 4.464 -9.925 1.00 94.94 90 ASN A C 1
ATOM 704 O O . ASN A 1 90 ? 5.117 3.363 -9.409 1.00 94.94 90 ASN A O 1
ATOM 708 N N . GLU A 1 91 ? 6.118 4.724 -10.928 1.00 94.81 91 GLU A N 1
ATOM 709 C CA . GLU A 1 91 ? 6.919 3.748 -11.672 1.00 94.81 91 GLU A CA 1
ATOM 710 C C . GLU A 1 91 ? 7.904 2.919 -10.851 1.00 94.81 91 GLU A C 1
ATOM 712 O O . GLU A 1 91 ? 8.407 1.954 -11.398 1.00 94.81 91 GLU A O 1
ATOM 717 N N . ASP A 1 92 ? 8.124 3.193 -9.566 1.00 96.06 92 ASP A N 1
ATOM 718 C CA . ASP A 1 92 ? 8.974 2.381 -8.692 1.00 96.06 92 ASP A CA 1
ATOM 719 C C . ASP A 1 92 ? 8.206 1.255 -7.978 1.00 96.06 92 ASP A C 1
ATOM 721 O O . ASP A 1 92 ? 8.831 0.347 -7.446 1.00 96.06 92 ASP A O 1
ATOM 725 N N . VAL A 1 93 ? 6.866 1.227 -8.028 1.00 96.44 93 VAL A N 1
ATOM 726 C CA . VAL A 1 93 ? 6.038 0.251 -7.282 1.00 96.44 93 VAL A CA 1
ATOM 727 C C . VAL A 1 93 ? 5.073 -0.539 -8.175 1.00 96.44 93 VAL A C 1
ATOM 729 O O . VAL A 1 93 ? 4.077 0.011 -8.650 1.00 96.44 93 VAL A O 1
ATOM 732 N N . ASP A 1 94 ? 5.348 -1.825 -8.398 1.00 96.81 94 ASP A N 1
ATOM 733 C CA . ASP A 1 94 ? 4.479 -2.727 -9.175 1.00 96.81 94 ASP A CA 1
ATOM 734 C C . ASP A 1 94 ? 3.497 -3.503 -8.293 1.00 96.81 94 ASP A C 1
ATOM 736 O O . ASP A 1 94 ? 2.339 -3.668 -8.676 1.00 96.81 94 ASP A O 1
ATOM 740 N N . ASP A 1 95 ? 3.922 -3.915 -7.098 1.00 97.19 95 ASP A N 1
ATOM 741 C CA . ASP A 1 95 ? 3.102 -4.677 -6.157 1.00 97.19 95 ASP A CA 1
ATOM 742 C C . ASP A 1 95 ? 2.995 -3.938 -4.811 1.00 97.19 95 ASP A C 1
ATOM 744 O O . ASP A 1 95 ? 3.985 -3.448 -4.269 1.00 97.19 95 ASP A O 1
ATOM 748 N N . VAL A 1 96 ? 1.795 -3.873 -4.229 1.00 97.56 96 VAL A N 1
ATOM 749 C CA . VAL A 1 96 ? 1.570 -3.329 -2.880 1.00 97.56 96 VAL A CA 1
ATOM 750 C C . VAL A 1 96 ? 0.784 -4.322 -2.039 1.00 97.56 96 VAL A C 1
ATOM 752 O O . VAL A 1 96 ? -0.277 -4.792 -2.448 1.00 97.56 96 VAL A O 1
ATOM 755 N N . VAL A 1 97 ? 1.276 -4.613 -0.837 1.00 97.31 97 VAL A N 1
ATOM 756 C CA . VAL A 1 97 ? 0.582 -5.447 0.150 1.00 97.31 97 VAL A CA 1
ATOM 757 C C . VAL A 1 97 ? 0.242 -4.592 1.361 1.00 97.31 97 VAL A C 1
ATOM 759 O O . VAL A 1 97 ? 1.122 -4.221 2.136 1.00 97.31 97 VAL A O 1
ATOM 762 N N . VAL A 1 98 ? -1.040 -4.282 1.532 1.00 96.81 98 VAL A N 1
ATOM 763 C CA . VAL A 1 98 ? -1.540 -3.573 2.715 1.00 96.81 98 VAL A CA 1
ATOM 764 C C . VAL A 1 98 ? -1.865 -4.603 3.786 1.00 96.81 98 VAL A C 1
ATOM 766 O O . VAL A 1 98 ? -2.710 -5.466 3.558 1.00 96.81 98 VAL A O 1
ATOM 769 N N . LYS A 1 99 ? -1.211 -4.516 4.944 1.00 96.50 99 LYS A N 1
ATOM 770 C CA . LYS A 1 99 ? -1.427 -5.441 6.067 1.00 96.50 99 LYS A CA 1
ATOM 771 C C . LYS A 1 99 ? -2.016 -4.694 7.247 1.00 96.50 99 LYS A C 1
ATOM 773 O O . LYS A 1 99 ? -1.518 -3.628 7.579 1.00 96.50 99 LYS A O 1
ATOM 778 N N . TYR A 1 100 ? -3.033 -5.232 7.900 1.00 94.50 100 TYR A N 1
ATOM 779 C CA . TYR A 1 100 ? -3.570 -4.638 9.124 1.00 94.50 100 TYR A CA 1
ATOM 780 C C . TYR A 1 100 ? -4.209 -5.694 10.014 1.00 94.50 100 TYR A C 1
ATOM 782 O O . TYR A 1 100 ? -4.512 -6.798 9.566 1.00 94.50 100 TYR A O 1
ATOM 790 N N . GLU A 1 101 ? -4.400 -5.355 11.281 1.00 92.25 101 GLU A N 1
ATOM 791 C CA . GLU A 1 101 ? -5.096 -6.188 12.254 1.00 92.25 101 GLU A CA 1
ATOM 792 C C . GLU A 1 101 ? -6.293 -5.411 12.798 1.00 92.25 101 GLU A C 1
ATOM 794 O O . GLU A 1 101 ? -6.159 -4.239 13.145 1.00 92.25 101 GLU A O 1
ATOM 799 N N . LEU A 1 102 ? -7.462 -6.047 12.823 1.00 90.25 102 LEU A N 1
ATOM 800 C CA . LEU A 1 102 ? -8.703 -5.473 13.335 1.00 90.25 102 LEU A CA 1
ATOM 801 C C . LEU A 1 102 ? -9.449 -6.556 14.114 1.00 90.25 102 LEU A C 1
ATOM 803 O O . LEU A 1 102 ? -9.641 -7.654 13.594 1.00 90.25 102 LEU A O 1
ATOM 807 N N . LYS A 1 103 ? -9.867 -6.273 15.356 1.00 88.19 103 LYS A N 1
ATOM 808 C CA . LYS A 1 103 ? -10.555 -7.252 16.226 1.00 88.19 103 LYS A CA 1
ATOM 809 C C . LYS A 1 103 ? -9.802 -8.597 16.334 1.00 88.19 103 LYS A C 1
ATOM 811 O O . LYS A 1 103 ? -10.418 -9.658 16.288 1.00 88.19 103 LYS A O 1
ATOM 816 N N . ASN A 1 104 ? -8.470 -8.562 16.447 1.00 87.69 104 ASN A N 1
ATOM 817 C CA . ASN A 1 104 ? -7.572 -9.735 16.456 1.00 87.69 104 ASN A CA 1
ATOM 818 C C . ASN A 1 104 ? -7.563 -10.578 15.162 1.00 87.69 104 ASN A C 1
ATOM 820 O O . ASN A 1 104 ? -7.023 -11.687 15.137 1.00 87.69 104 ASN A O 1
ATOM 824 N N . HIS A 1 105 ? -8.142 -10.072 14.072 1.00 90.00 105 HIS A N 1
ATOM 825 C CA . HIS A 1 105 ? -8.070 -10.689 12.755 1.00 90.00 105 HIS A CA 1
ATOM 826 C C . HIS A 1 105 ? -7.054 -9.960 11.884 1.00 90.00 105 HIS A C 1
ATOM 828 O O . HIS A 1 105 ? -7.102 -8.742 11.722 1.00 90.00 105 HIS A O 1
ATOM 834 N N . LYS A 1 106 ? -6.129 -10.724 11.301 1.00 93.06 106 LYS A N 1
ATOM 835 C CA . LYS A 1 106 ? -5.145 -10.209 10.348 1.00 93.06 106 LYS A CA 1
ATOM 836 C C . LYS A 1 106 ? -5.754 -10.162 8.955 1.00 93.06 106 LYS A C 1
ATOM 838 O O . LYS A 1 106 ? -6.332 -11.141 8.486 1.00 93.06 106 LYS A O 1
ATOM 843 N N . HIS A 1 107 ? -5.568 -9.036 8.289 1.00 93.69 107 HIS A N 1
ATOM 844 C CA . HIS A 1 107 ? -6.035 -8.774 6.942 1.00 93.69 107 HIS A CA 1
ATOM 845 C C . HIS A 1 107 ? -4.850 -8.422 6.049 1.00 93.69 107 HIS A C 1
ATOM 847 O O . HIS A 1 107 ? -3.987 -7.626 6.424 1.00 93.69 107 HIS A O 1
ATOM 853 N N . GLU A 1 108 ? -4.840 -8.984 4.843 1.00 95.94 108 GLU A N 1
ATOM 854 C CA . GLU A 1 108 ? -3.890 -8.632 3.792 1.00 95.94 108 GLU A CA 1
ATOM 855 C C . GLU A 1 108 ? -4.661 -8.276 2.520 1.00 95.94 108 GLU A C 1
ATOM 857 O O . GLU A 1 108 ? -5.569 -8.993 2.094 1.00 95.94 108 GLU A O 1
ATOM 862 N N . LEU A 1 109 ? -4.337 -7.125 1.935 1.00 96.19 109 LEU A N 1
ATOM 863 C CA . LEU A 1 109 ? -4.910 -6.659 0.679 1.00 96.19 109 LEU A CA 1
ATOM 864 C C . LEU A 1 109 ? -3.788 -6.514 -0.339 1.00 96.19 109 LEU A C 1
ATOM 866 O O . LEU A 1 109 ? -2.874 -5.709 -0.155 1.00 96.19 109 LEU A O 1
ATOM 870 N N . HIS A 1 110 ? -3.888 -7.272 -1.423 1.00 96.88 110 HIS A N 1
ATOM 871 C CA . HIS A 1 110 ? -2.895 -7.284 -2.483 1.00 96.88 110 HIS A CA 1
ATOM 872 C C . HIS A 1 110 ? -3.328 -6.362 -3.618 1.00 96.88 110 HIS A C 1
ATOM 874 O O . HIS A 1 110 ? -4.481 -6.380 -4.054 1.00 96.88 110 HIS A O 1
ATOM 880 N N . TYR A 1 111 ? -2.397 -5.554 -4.104 1.00 96.88 111 TYR A N 1
ATOM 881 C CA . TYR A 1 111 ? -2.584 -4.651 -5.226 1.00 96.88 111 TYR A CA 1
ATOM 882 C C . TYR A 1 111 ? -1.455 -4.856 -6.222 1.00 96.88 111 TYR A C 1
ATOM 884 O O . TYR A 1 111 ? -0.296 -4.919 -5.822 1.00 96.88 111 TYR A O 1
ATOM 892 N N . LYS A 1 112 ? -1.798 -4.921 -7.507 1.00 96.44 112 LYS A N 1
ATOM 893 C CA . LYS A 1 112 ? -0.837 -4.979 -8.609 1.00 96.44 112 LYS A CA 1
ATOM 894 C C . LYS A 1 112 ? -1.063 -3.831 -9.572 1.00 96.44 112 LYS A C 1
ATOM 896 O O . LYS A 1 112 ? -2.208 -3.424 -9.796 1.00 96.44 112 LYS A O 1
ATOM 901 N N . ARG A 1 113 ? 0.013 -3.327 -10.160 1.00 95.44 113 ARG A N 1
ATOM 902 C CA . ARG A 1 113 ? -0.052 -2.336 -11.227 1.00 95.44 113 ARG A CA 1
ATOM 903 C C . ARG A 1 113 ? -0.624 -2.976 -12.489 1.00 95.44 113 ARG A C 1
ATOM 905 O O . ARG A 1 113 ? -0.185 -4.037 -12.923 1.00 95.44 113 ARG A O 1
ATOM 912 N N . ASP A 1 114 ? -1.611 -2.318 -13.080 1.00 94.38 114 ASP A N 1
ATOM 913 C CA . ASP A 1 114 ? -2.151 -2.691 -14.379 1.00 94.38 114 ASP A CA 1
ATOM 914 C C . ASP A 1 114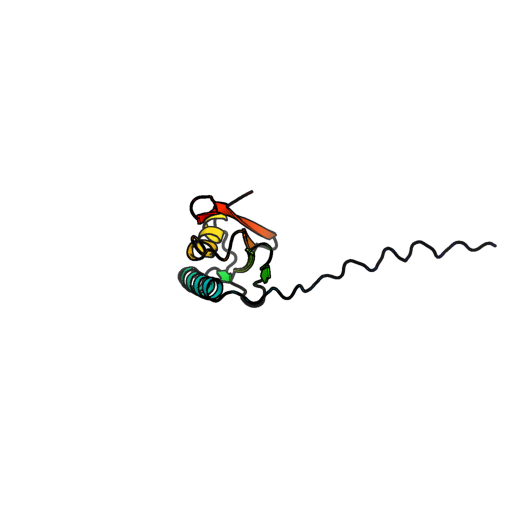 ? -1.374 -2.041 -15.539 1.00 94.38 114 ASP A C 1
ATOM 916 O O . ASP A 1 114 ? -0.500 -1.192 -15.361 1.00 94.38 114 ASP A O 1
ATOM 920 N N . LYS A 1 115 ? -1.723 -2.420 -16.772 1.00 93.31 115 LYS A N 1
ATOM 921 C CA . LYS A 1 115 ? -1.119 -1.873 -18.000 1.00 93.31 115 LYS A CA 1
ATOM 922 C C . LYS A 1 115 ? -1.299 -0.357 -18.185 1.00 93.31 115 LYS A C 1
ATOM 924 O O . LYS A 1 115 ? -0.685 0.215 -19.076 1.00 93.31 115 LYS A O 1
ATOM 929 N N . HIS A 1 116 ? -2.169 0.275 -17.398 1.00 91.25 116 HIS A N 1
ATOM 930 C CA . HIS A 1 116 ? -2.417 1.715 -17.415 1.00 91.25 116 HIS A CA 1
ATOM 931 C C . HIS A 1 116 ? -1.677 2.442 -16.280 1.00 91.25 116 HIS A C 1
ATOM 933 O O . HIS A 1 116 ? -1.901 3.632 -16.077 1.00 91.25 116 HIS A O 1
ATOM 939 N N . GLY A 1 117 ? -0.814 1.743 -15.533 1.00 89.31 117 GLY A N 1
ATOM 940 C CA . GLY A 1 117 ? -0.061 2.313 -14.417 1.00 89.31 117 GLY A CA 1
ATOM 941 C C . GLY A 1 117 ? -0.862 2.435 -13.117 1.00 89.31 117 GLY A C 1
ATOM 942 O O . GLY A 1 117 ? -0.368 3.012 -12.148 1.00 89.31 117 GLY A O 1
ATOM 943 N N . MET A 1 118 ? -2.083 1.896 -13.059 1.00 92.94 118 MET A N 1
ATOM 944 C CA . MET A 1 118 ? -2.960 2.010 -11.894 1.00 92.94 118 MET A CA 1
ATOM 945 C C . MET A 1 118 ? -2.844 0.781 -10.998 1.00 92.94 118 MET A C 1
ATOM 947 O O . MET A 1 118 ? -2.851 -0.350 -11.477 1.00 92.94 118 MET A O 1
ATOM 951 N N . LEU A 1 119 ? -2.816 0.980 -9.679 1.00 94.25 119 LEU A N 1
ATOM 952 C CA . LEU A 1 119 ? -2.865 -0.131 -8.730 1.00 94.25 119 LEU A CA 1
ATOM 953 C C . LEU A 1 119 ? -4.297 -0.678 -8.631 1.00 94.25 119 LEU A C 1
ATOM 955 O O . LEU A 1 119 ? -5.237 0.032 -8.260 1.00 94.25 119 LEU A O 1
ATOM 959 N N . LYS A 1 120 ? -4.469 -1.963 -8.942 1.00 93.88 120 LYS A N 1
ATOM 960 C CA . LYS A 1 120 ? -5.739 -2.691 -8.850 1.00 93.88 120 LYS A CA 1
ATOM 961 C C . LYS A 1 120 ? -5.635 -3.776 -7.795 1.00 93.88 120 LYS A C 1
ATOM 963 O O . LYS A 1 120 ? -4.630 -4.474 -7.717 1.00 93.88 120 LYS A O 1
ATOM 968 N N . ARG A 1 121 ? -6.689 -3.925 -6.991 1.00 94.00 1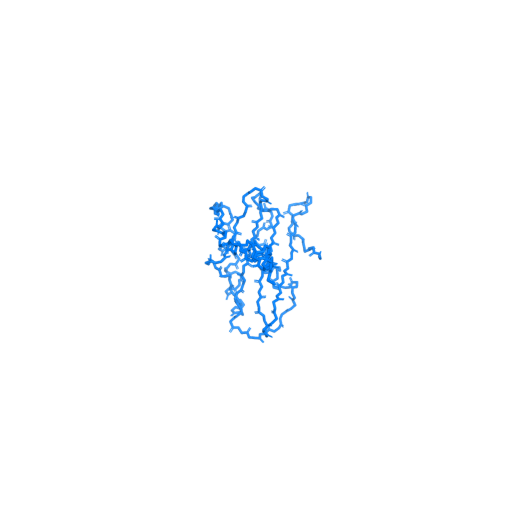21 ARG A N 1
ATOM 969 C CA . ARG A 1 121 ? -6.764 -5.009 -6.012 1.00 94.00 121 ARG A CA 1
ATOM 970 C C . ARG A 1 121 ? -6.801 -6.349 -6.749 1.00 94.00 121 ARG A C 1
ATOM 972 O O . ARG A 1 121 ? -7.614 -6.508 -7.658 1.00 94.00 121 ARG A O 1
ATOM 979 N N . VAL A 1 122 ? -5.960 -7.283 -6.326 1.00 93.00 122 VAL A N 1
ATOM 980 C CA . VAL A 1 122 ? -5.983 -8.687 -6.745 1.00 93.00 122 VAL A CA 1
ATOM 981 C C . VAL A 1 122 ? -6.407 -9.549 -5.554 1.00 93.00 122 VAL A C 1
ATOM 983 O O . VAL A 1 122 ? -6.190 -9.155 -4.404 1.00 93.00 122 VAL A O 1
ATOM 986 N N . ASN A 1 123 ? -7.098 -10.654 -5.833 1.00 74.50 123 ASN A N 1
ATOM 987 C CA . ASN A 1 123 ? -7.561 -11.599 -4.813 1.00 74.50 123 ASN A CA 1
ATOM 988 C C . ASN A 1 123 ? -6.485 -12.628 -4.490 1.00 74.50 123 ASN A C 1
ATOM 990 O O . ASN A 1 123 ? -5.768 -13.020 -5.438 1.00 74.50 123 ASN A O 1
#

Secondary structure (DSSP, 8-state):
------SSSSSSS--------PPPPPHHHHHHHHHHHHHHHTT-SEEE-TTS-EEETTTTEEEEEEEESS-----HHHHHHHHHGGGTT-TT-SEEEEEEEETTEEEEEEEEE-TTS-EEEE-

Sequence (123 aa):
MKKISLLSLCLLMIIVMGCTKGDRLPGSVKNDLHKADRKLEAVKIFEIDHKKVIYEKEDRKLIMPLHFKEDVELPPKLVGSMATTPLSGNEDVDDVVVKYELKNHKHELHYKRDKHGMLKRVN